Protein AF-A0A392RAS3-F1 (afdb_monomer_lite)

Foldseek 3Di:
DPPCPPPLVVVQQVVCVVAPVSVVLVVCVVVVNNPQWDQDPSRFIAGVNHGDGGPDPVSVVVVVVCQVPDPPNDDPPD

Sequence (78 aa):
MIAIENELMNEIMDLQKTDEEIQEKKKLIEIGKAPEFKLGPDNVLRCNERVCVPDNAELRKTILDEAHKSKLSIHPGT

Organism: NCBI:txid97028

Radius of gyration: 14.67 Å; chains: 1; bounding box: 35×30×36 Å

pLDDT: mean 82.02, std 12.57, range [34.75, 92.62]

Structure (mmCIF, N/CA/C/O backbone):
data_AF-A0A392RAS3-F1
#
_entry.id   AF-A0A392RAS3-F1
#
loop_
_atom_site.group_PDB
_atom_site.id
_atom_site.type_symbol
_atom_site.label_atom_id
_atom_site.label_alt_id
_atom_site.label_comp_id
_atom_site.label_asym_id
_atom_site.label_entity_id
_atom_site.label_seq_id
_atom_site.pdbx_PDB_ins_code
_atom_site.Cartn_x
_atom_site.Cartn_y
_atom_site.Cartn_z
_atom_site.occupancy
_atom_site.B_iso_or_equiv
_atom_site.auth_seq_id
_atom_site.auth_comp_id
_atom_site.auth_asym_id
_atom_site.auth_atom_id
_atom_site.pdbx_PDB_model_num
ATOM 1 N N . MET A 1 1 ? 16.519 -13.258 10.388 1.00 34.75 1 MET A N 1
ATOM 2 C CA . MET A 1 1 ? 15.318 -12.892 9.612 1.00 34.75 1 MET A CA 1
ATOM 3 C C . MET A 1 1 ? 15.648 -11.586 8.933 1.00 34.75 1 MET A C 1
ATOM 5 O O . MET A 1 1 ? 15.852 -10.608 9.636 1.00 34.75 1 MET A O 1
ATOM 9 N N . ILE A 1 2 ? 15.859 -11.589 7.617 1.00 35.47 2 ILE A N 1
ATOM 10 C CA . ILE A 1 2 ? 16.080 -10.333 6.898 1.00 35.47 2 ILE A CA 1
ATOM 11 C C . ILE A 1 2 ? 14.713 -9.660 6.878 1.00 35.47 2 ILE A C 1
ATOM 13 O O . ILE A 1 2 ? 13.802 -10.154 6.217 1.00 35.47 2 ILE A O 1
ATOM 17 N N . ALA A 1 3 ? 14.542 -8.622 7.693 1.00 41.75 3 ALA A N 1
ATOM 18 C CA . ALA A 1 3 ? 13.416 -7.721 7.550 1.00 41.75 3 ALA A CA 1
ATOM 19 C C . ALA A 1 3 ? 13.586 -7.074 6.177 1.00 41.75 3 ALA A C 1
ATOM 21 O O . ALA A 1 3 ? 14.417 -6.191 5.994 1.00 41.75 3 ALA A O 1
ATOM 22 N N . ILE A 1 4 ? 12.880 -7.602 5.180 1.00 48.09 4 ILE A N 1
ATOM 23 C CA . ILE A 1 4 ? 12.721 -6.921 3.904 1.00 48.09 4 ILE A CA 1
ATOM 24 C C . ILE A 1 4 ? 11.699 -5.815 4.175 1.00 48.09 4 ILE A C 1
ATOM 26 O O . ILE A 1 4 ? 10.535 -5.920 3.801 1.00 48.09 4 ILE A O 1
ATOM 30 N N . GLU A 1 5 ? 12.119 -4.778 4.898 1.00 52.75 5 GLU A N 1
ATOM 31 C CA . GLU A 1 5 ? 11.510 -3.464 4.740 1.00 52.75 5 GLU A CA 1
ATOM 32 C C . GLU A 1 5 ? 11.914 -3.021 3.336 1.00 52.75 5 GLU A C 1
ATOM 34 O O . GLU A 1 5 ? 13.005 -2.506 3.102 1.00 52.75 5 GLU A O 1
ATOM 39 N N . ASN A 1 6 ? 11.089 -3.406 2.361 1.00 67.50 6 ASN A N 1
ATOM 40 C CA . ASN A 1 6 ? 11.298 -3.040 0.974 1.00 67.50 6 ASN A CA 1
ATOM 41 C C . ASN A 1 6 ? 11.124 -1.520 0.886 1.00 67.50 6 ASN A C 1
ATOM 43 O O . ASN A 1 6 ? 10.120 -1.002 1.373 1.00 67.50 6 ASN A O 1
ATOM 47 N N . GLU A 1 7 ? 12.079 -0.816 0.284 1.00 79.31 7 GLU A N 1
ATOM 48 C CA . GLU A 1 7 ? 12.008 0.630 0.029 1.00 79.31 7 GLU A CA 1
ATOM 49 C C . GLU A 1 7 ? 10.657 1.019 -0.594 1.00 79.31 7 GLU A C 1
ATOM 51 O O . GLU A 1 7 ? 10.029 1.991 -0.178 1.00 79.31 7 GLU A O 1
ATOM 56 N N . LEU A 1 8 ? 10.131 0.143 -1.456 1.00 82.06 8 LEU A N 1
ATOM 57 C CA . LEU A 1 8 ? 8.803 0.244 -2.047 1.00 82.06 8 LEU A CA 1
ATOM 58 C C . LEU A 1 8 ? 7.664 0.285 -1.012 1.00 82.06 8 LEU A C 1
ATOM 60 O O . LEU A 1 8 ? 6.707 1.032 -1.176 1.00 82.06 8 LEU A O 1
ATOM 64 N N . MET A 1 9 ? 7.726 -0.516 0.055 1.00 82.81 9 MET A N 1
ATOM 65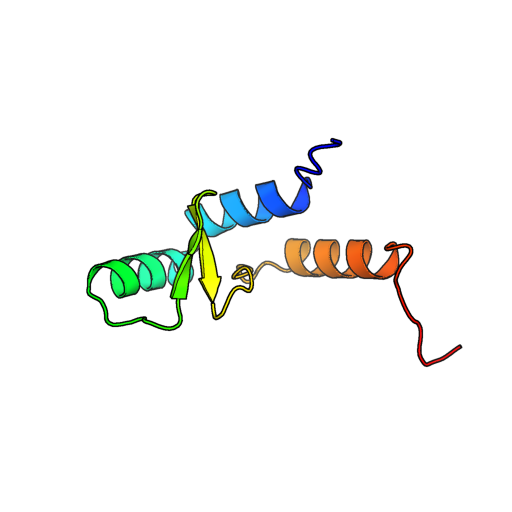 C CA . MET A 1 9 ? 6.692 -0.512 1.100 1.00 82.81 9 MET A CA 1
ATOM 66 C C . MET A 1 9 ? 6.718 0.781 1.917 1.00 82.81 9 MET A C 1
ATOM 68 O O . MET A 1 9 ? 5.654 1.284 2.280 1.00 82.81 9 MET A O 1
ATOM 72 N N . ASN A 1 10 ? 7.906 1.336 2.169 1.00 85.25 10 ASN A N 1
ATOM 73 C CA . ASN A 1 10 ? 8.041 2.636 2.826 1.00 85.25 10 ASN A CA 1
ATOM 74 C C . ASN A 1 10 ? 7.477 3.756 1.943 1.00 85.25 10 ASN A C 1
ATOM 76 O O . ASN A 1 10 ? 6.707 4.584 2.424 1.00 85.25 10 ASN A O 1
ATOM 80 N N . GLU A 1 11 ? 7.771 3.720 0.643 1.00 86.88 11 GLU A N 1
ATOM 81 C CA . GLU A 1 11 ? 7.235 4.670 -0.331 1.00 86.88 11 GLU A CA 1
ATOM 82 C C . GLU A 1 11 ? 5.701 4.596 -0.421 1.00 86.88 11 GLU A C 1
ATOM 84 O O . GLU A 1 11 ? 5.026 5.623 -0.338 1.00 86.88 11 GLU A O 1
ATOM 89 N N . ILE A 1 12 ? 5.125 3.386 -0.492 1.00 88.12 12 ILE A N 1
ATOM 90 C CA . ILE A 1 12 ? 3.666 3.194 -0.437 1.00 88.12 12 ILE A CA 1
ATOM 91 C C . ILE A 1 12 ? 3.107 3.803 0.850 1.00 88.12 12 ILE A C 1
ATOM 93 O O . ILE A 1 12 ? 2.122 4.538 0.800 1.00 88.12 12 ILE A O 1
ATOM 97 N N . MET A 1 13 ? 3.711 3.505 2.003 1.00 88.25 13 MET A N 1
ATOM 98 C CA . MET A 1 13 ? 3.240 3.997 3.296 1.00 88.25 13 MET A CA 1
ATOM 99 C C . MET A 1 13 ? 3.246 5.528 3.365 1.00 88.25 13 MET A C 1
ATOM 101 O O . MET A 1 13 ? 2.300 6.111 3.897 1.00 88.25 13 MET A O 1
ATOM 105 N N . ASP A 1 14 ? 4.278 6.182 2.839 1.00 88.25 14 ASP A N 1
ATOM 106 C CA . ASP A 1 14 ? 4.375 7.640 2.845 1.00 88.25 14 ASP A CA 1
ATOM 107 C C . ASP A 1 14 ? 3.392 8.287 1.868 1.00 88.25 14 ASP A C 1
ATOM 109 O O . ASP A 1 14 ? 2.671 9.209 2.252 1.00 88.25 14 ASP A O 1
ATOM 113 N N . LEU A 1 15 ? 3.253 7.743 0.659 1.00 89.00 15 LEU A N 1
ATOM 114 C CA . LEU A 1 15 ? 2.278 8.232 -0.317 1.00 89.00 15 LEU A CA 1
ATOM 115 C C . LEU A 1 15 ? 0.832 8.022 0.157 1.00 89.00 15 LEU A C 1
ATOM 117 O O . LEU A 1 15 ? -0.016 8.891 -0.031 1.00 89.00 15 LEU A O 1
ATOM 121 N N . GLN A 1 16 ? 0.545 6.924 0.863 1.00 89.81 16 GLN A N 1
ATOM 122 C CA . GLN A 1 16 ? -0.763 6.703 1.489 1.00 89.81 16 GLN A CA 1
ATOM 123 C C . GLN A 1 16 ? -1.115 7.744 2.564 1.00 89.81 16 GLN A C 1
ATOM 125 O O . GLN A 1 16 ? -2.290 7.886 2.912 1.00 89.81 16 GLN A O 1
ATOM 130 N N . LYS A 1 17 ? -0.129 8.429 3.159 1.00 86.81 17 LYS A N 1
ATOM 131 C CA . LYS A 1 17 ? -0.398 9.508 4.123 1.00 86.81 17 LYS A CA 1
ATOM 132 C C . LYS A 1 17 ? -0.841 10.781 3.417 1.00 86.81 17 LYS A C 1
ATOM 134 O O . LYS A 1 17 ? -1.583 11.549 4.019 1.00 86.81 17 LYS A O 1
ATOM 139 N N . THR A 1 18 ? -0.396 11.008 2.186 1.00 88.19 18 THR A N 1
ATOM 140 C CA . THR A 1 18 ? -0.705 12.217 1.409 1.00 88.19 18 THR A CA 1
ATOM 141 C C . THR A 1 18 ? -1.875 12.037 0.445 1.00 88.19 18 THR A C 1
ATOM 143 O O . THR A 1 18 ? -2.429 13.028 -0.012 1.00 88.19 18 THR A O 1
ATOM 146 N N . ASP A 1 19 ? -2.252 10.797 0.134 1.00 89.31 19 ASP A N 1
ATOM 147 C CA . ASP A 1 19 ? -3.348 10.476 -0.782 1.00 89.31 19 ASP A CA 1
ATOM 148 C C . ASP A 1 19 ? -4.726 10.741 -0.142 1.00 89.31 19 ASP A C 1
ATOM 150 O O . ASP A 1 19 ? -5.106 10.119 0.857 1.00 89.31 19 ASP A O 1
ATOM 154 N N . GLU A 1 20 ? -5.471 11.689 -0.716 1.00 89.12 20 GLU A N 1
ATOM 155 C CA . GLU A 1 20 ? -6.770 12.134 -0.202 1.00 89.12 20 GLU A CA 1
ATOM 156 C C . GLU A 1 20 ? -7.833 11.025 -0.254 1.00 89.12 20 GLU A C 1
ATOM 158 O O . GLU A 1 20 ? -8.578 10.848 0.712 1.00 89.12 20 GLU A O 1
ATOM 163 N N . GLU A 1 21 ? -7.867 10.220 -1.319 1.00 88.88 21 GLU A N 1
ATOM 164 C CA . GLU A 1 21 ? -8.841 9.134 -1.489 1.00 88.88 21 GLU A CA 1
ATOM 165 C C . GLU A 1 21 ? -8.623 8.032 -0.439 1.00 88.88 21 GLU A C 1
ATOM 167 O O . GLU A 1 21 ? -9.564 7.492 0.156 1.00 88.88 21 GLU A O 1
ATOM 172 N N . ILE A 1 22 ? -7.361 7.712 -0.156 1.00 88.75 22 ILE A N 1
ATOM 173 C CA . ILE A 1 22 ? -6.982 6.762 0.890 1.00 88.75 22 ILE A CA 1
ATOM 174 C C . ILE A 1 22 ? -7.321 7.314 2.275 1.00 88.75 22 ILE A C 1
ATOM 176 O O . ILE A 1 22 ? -7.800 6.556 3.127 1.00 88.75 22 ILE A O 1
ATOM 180 N N . GLN A 1 23 ? -7.132 8.613 2.519 1.00 89.94 23 GLN A N 1
ATOM 181 C CA . GLN A 1 23 ? -7.571 9.233 3.769 1.00 89.94 23 GLN A CA 1
ATOM 182 C C . GLN A 1 23 ? -9.096 9.202 3.935 1.00 89.94 23 GLN A C 1
ATOM 184 O O . GLN A 1 23 ? -9.583 8.919 5.031 1.00 89.94 23 GLN A O 1
ATOM 189 N N . GLU A 1 24 ? -9.865 9.445 2.874 1.00 90.25 24 GLU A N 1
ATOM 190 C CA . GLU A 1 24 ? -11.323 9.312 2.911 1.00 90.25 24 GLU A CA 1
ATOM 191 C C . GLU A 1 24 ? -11.744 7.877 3.231 1.00 90.25 24 GLU A C 1
ATOM 193 O O . GLU A 1 24 ? -12.563 7.658 4.125 1.00 90.25 24 GLU A O 1
ATOM 198 N N . LYS A 1 25 ? -11.114 6.881 2.599 1.00 89.56 25 LYS A N 1
ATOM 199 C CA . LYS A 1 25 ? -11.344 5.463 2.908 1.00 89.56 25 LYS A CA 1
ATOM 200 C C . LYS A 1 25 ? -11.021 5.121 4.363 1.00 89.56 25 LYS A C 1
ATOM 202 O O . LYS A 1 25 ? -11.777 4.374 4.982 1.00 89.56 25 LYS A O 1
ATOM 207 N N . LYS A 1 26 ? -9.963 5.695 4.947 1.00 88.62 26 LYS A N 1
ATOM 208 C CA . LYS A 1 26 ? -9.659 5.537 6.383 1.00 88.62 26 LYS A CA 1
ATOM 209 C C . LYS A 1 26 ? -10.798 6.062 7.263 1.00 88.62 26 LYS A C 1
ATOM 211 O O . LYS A 1 26 ? -11.236 5.344 8.157 1.00 88.62 26 LYS A O 1
ATOM 216 N N . LYS A 1 27 ? -11.361 7.233 6.951 1.00 90.56 27 LYS A N 1
ATOM 217 C CA . LYS A 1 27 ? -12.541 7.765 7.664 1.00 90.56 27 LYS A CA 1
ATOM 218 C C . LYS A 1 27 ? -13.765 6.858 7.496 1.00 90.56 27 LYS A C 1
ATOM 220 O O . LYS A 1 27 ? -14.523 6.660 8.443 1.00 90.56 27 LYS A O 1
ATOM 225 N N . LEU A 1 28 ? -13.959 6.272 6.308 1.00 90.31 28 LEU A N 1
ATOM 226 C CA . LEU A 1 28 ? -15.048 5.320 6.049 1.00 90.31 28 LEU A CA 1
ATOM 227 C C . LEU A 1 28 ? -14.918 4.026 6.873 1.00 90.31 28 LEU A C 1
ATOM 229 O O . LEU A 1 28 ? -15.940 3.452 7.264 1.00 90.31 28 LEU A O 1
ATOM 2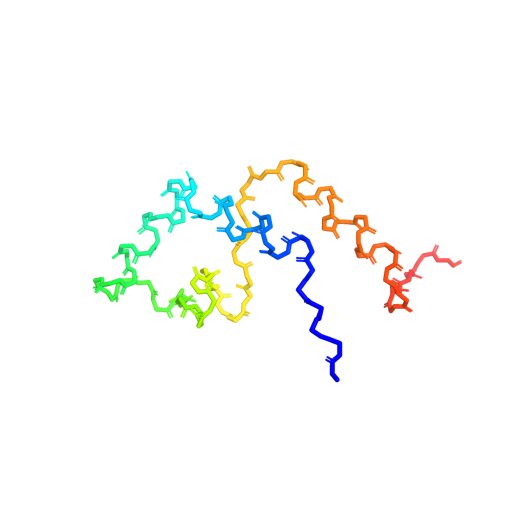33 N N . ILE A 1 29 ? -13.689 3.581 7.158 1.00 89.81 29 ILE A N 1
ATOM 234 C CA . ILE A 1 29 ? -13.424 2.455 8.066 1.00 89.81 29 ILE A CA 1
ATOM 235 C C . ILE A 1 29 ? -13.846 2.811 9.493 1.00 89.81 29 ILE A C 1
ATOM 237 O O . ILE A 1 29 ? -14.530 2.013 10.130 1.00 89.81 29 ILE A O 1
ATOM 241 N N . GLU A 1 30 ? -13.496 4.005 9.982 1.00 87.38 30 GLU A N 1
ATOM 242 C CA . GLU A 1 30 ? -13.833 4.443 11.348 1.00 87.38 30 GLU A CA 1
ATOM 243 C C . GLU A 1 30 ? -15.347 4.486 11.599 1.00 87.38 30 GLU A C 1
ATOM 245 O O . GLU A 1 30 ? -15.808 4.147 12.686 1.00 87.38 30 GLU A O 1
ATOM 250 N N . ILE A 1 31 ? -16.136 4.836 10.579 1.00 91.50 31 ILE A N 1
ATOM 251 C CA . ILE A 1 31 ? -17.607 4.838 10.654 1.00 91.50 31 ILE A CA 1
ATOM 252 C C . ILE A 1 31 ? -18.247 3.488 10.286 1.00 91.50 31 ILE A C 1
ATOM 254 O O . ILE A 1 31 ? -19.473 3.396 10.203 1.00 91.50 31 ILE A O 1
ATOM 258 N N . GLY A 1 32 ? -17.447 2.452 10.014 1.00 88.06 32 GLY A N 1
ATOM 259 C CA . GLY A 1 32 ? -17.925 1.102 9.699 1.00 88.06 32 GLY A CA 1
ATOM 260 C C . GLY A 1 32 ? -18.621 0.952 8.341 1.00 88.06 32 GLY A C 1
ATOM 261 O O . GLY A 1 32 ? -19.345 -0.020 8.137 1.00 88.06 32 GLY A O 1
ATOM 262 N N . LYS A 1 33 ? -18.426 1.889 7.402 1.00 90.19 33 LYS A N 1
ATOM 263 C CA . LYS A 1 33 ? -19.040 1.849 6.058 1.00 90.19 33 LYS A CA 1
ATOM 264 C C . LYS A 1 33 ? -18.177 1.170 4.991 1.00 90.19 33 LYS A C 1
ATOM 266 O O . LYS A 1 33 ? -18.631 1.021 3.862 1.00 90.19 33 LYS A O 1
ATOM 271 N N . ALA A 1 34 ? -16.961 0.763 5.342 1.00 86.25 34 ALA A N 1
ATOM 272 C CA . ALA A 1 34 ? -15.973 0.194 4.429 1.00 86.25 34 ALA A CA 1
ATOM 273 C C . ALA A 1 34 ? -15.413 -1.144 4.967 1.00 86.25 34 ALA A C 1
ATOM 275 O O . ALA A 1 34 ? -14.240 -1.210 5.329 1.00 86.25 34 ALA A O 1
ATOM 276 N N . PRO A 1 35 ? -16.227 -2.217 5.062 1.00 85.88 35 PRO A N 1
ATOM 277 C CA . PRO A 1 35 ? -15.818 -3.486 5.681 1.00 85.88 35 PRO A CA 1
ATOM 278 C C . PRO A 1 35 ? -14.741 -4.250 4.892 1.00 85.88 35 PRO A C 1
ATOM 280 O O . PRO A 1 35 ? -14.024 -5.079 5.457 1.00 85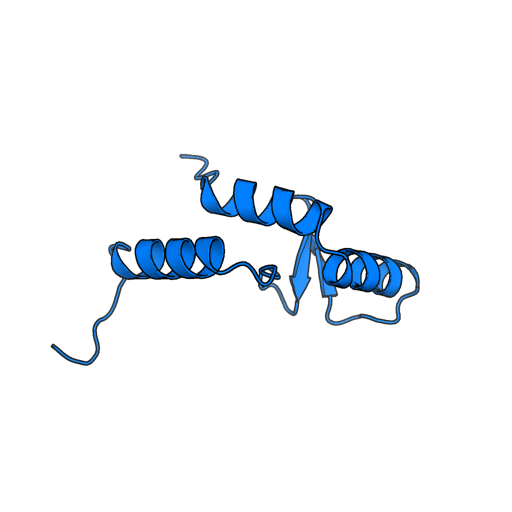.88 35 PRO A O 1
ATOM 283 N N . GLU A 1 36 ? -14.625 -3.983 3.590 1.00 89.44 36 GLU A N 1
ATOM 284 C CA . GLU A 1 36 ? -13.589 -4.543 2.711 1.00 89.44 36 GLU A CA 1
ATOM 285 C C . GLU A 1 36 ? -12.195 -3.946 2.969 1.00 89.44 36 GLU A C 1
ATOM 287 O O . GLU A 1 36 ? -11.180 -4.582 2.663 1.00 89.44 36 GLU A O 1
ATOM 292 N N . PHE A 1 37 ? -12.145 -2.749 3.562 1.00 90.75 37 PHE A N 1
ATOM 293 C CA . PHE A 1 37 ? -10.920 -2.035 3.879 1.00 90.75 37 PHE A CA 1
ATOM 294 C C . PHE A 1 37 ? -10.545 -2.225 5.349 1.00 90.75 37 PHE A C 1
ATOM 296 O O . PHE A 1 37 ? -11.382 -2.184 6.250 1.00 90.75 37 PHE A O 1
ATOM 303 N N . LYS A 1 38 ? -9.254 -2.426 5.606 1.00 91.38 38 LYS A N 1
ATOM 304 C CA . LYS A 1 38 ? -8.694 -2.582 6.950 1.00 91.38 38 LYS A CA 1
ATOM 305 C C . LYS A 1 38 ? -7.366 -1.851 7.046 1.00 91.38 38 LYS A C 1
ATOM 307 O O . LYS A 1 38 ? -6.591 -1.837 6.091 1.00 91.38 38 LYS A O 1
ATOM 312 N N . LEU A 1 39 ? -7.095 -1.271 8.210 1.00 89.94 39 LEU A N 1
ATOM 313 C CA . LEU A 1 39 ? -5.782 -0.718 8.518 1.00 89.94 39 LEU A CA 1
ATOM 314 C C . LEU A 1 39 ? -4.897 -1.832 9.092 1.00 89.94 39 LEU A C 1
ATOM 316 O O . LEU A 1 39 ? -5.291 -2.513 10.040 1.00 89.94 39 LEU A O 1
ATOM 320 N N . GLY A 1 40 ? -3.735 -2.055 8.483 1.00 86.62 40 GLY A N 1
ATOM 321 C CA . GLY A 1 40 ? -2.737 -2.996 8.983 1.00 86.62 40 GLY A CA 1
ATOM 322 C C . GLY A 1 40 ? -1.981 -2.467 10.213 1.00 86.62 40 GLY A C 1
ATOM 323 O O . GLY A 1 40 ? -2.079 -1.282 10.540 1.00 86.62 40 GLY A O 1
ATOM 324 N N . PRO A 1 41 ? -1.194 -3.323 10.895 1.00 84.88 41 PRO A N 1
ATOM 325 C CA . PRO A 1 41 ? -0.355 -2.919 12.034 1.00 84.88 41 PRO A CA 1
ATOM 326 C C . PRO A 1 41 ? 0.744 -1.911 11.649 1.00 84.88 41 PRO A C 1
ATOM 328 O O . PRO A 1 41 ? 1.267 -1.193 12.492 1.00 84.88 41 PRO A O 1
ATOM 331 N N . ASP A 1 42 ? 1.067 -1.852 10.363 1.00 83.50 42 ASP A N 1
ATOM 332 C CA . ASP A 1 42 ? 1.979 -0.935 9.685 1.00 83.50 42 ASP A CA 1
ATOM 333 C C . ASP A 1 42 ? 1.317 0.404 9.296 1.00 83.50 42 ASP A C 1
ATOM 335 O O . ASP A 1 42 ? 1.922 1.210 8.600 1.00 83.50 42 ASP A O 1
ATOM 339 N N . ASN A 1 43 ? 0.074 0.666 9.723 1.00 85.44 43 ASN A N 1
ATOM 340 C CA . ASN A 1 43 ? -0.738 1.820 9.296 1.00 85.44 43 ASN A CA 1
ATOM 341 C C . ASN A 1 43 ? -1.000 1.893 7.779 1.00 85.44 43 ASN A C 1
ATOM 343 O O . ASN A 1 43 ? -1.420 2.935 7.258 1.00 85.44 43 ASN A O 1
ATOM 347 N N . VAL A 1 44 ? -0.812 0.775 7.076 1.00 89.25 44 VAL A N 1
ATOM 348 C CA . VAL A 1 44 ? -1.071 0.649 5.643 1.00 89.25 44 VAL A CA 1
ATOM 349 C C . VAL A 1 44 ? -2.518 0.220 5.426 1.00 89.25 44 VAL A C 1
ATOM 351 O O . VAL A 1 44 ? -2.998 -0.754 6.012 1.00 89.25 44 VAL A O 1
ATOM 354 N N . LEU A 1 45 ? -3.230 0.945 4.565 1.00 91.94 45 LEU A N 1
ATOM 355 C CA . LEU A 1 45 ? -4.573 0.586 4.131 1.00 91.94 45 LEU A CA 1
ATOM 356 C C . LEU A 1 45 ? -4.512 -0.660 3.244 1.00 91.94 45 LEU A C 1
ATOM 358 O O . LEU A 1 45 ? -3.756 -0.701 2.268 1.00 91.94 45 LEU A O 1
ATOM 362 N N . ARG A 1 46 ? -5.335 -1.659 3.567 1.00 92.62 46 ARG A N 1
ATOM 363 C CA . ARG A 1 46 ? -5.467 -2.900 2.805 1.00 92.62 46 ARG A CA 1
ATOM 364 C C . ARG A 1 46 ? -6.920 -3.146 2.419 1.00 92.62 46 ARG A C 1
ATOM 366 O O . ARG A 1 46 ? -7.804 -3.014 3.258 1.00 92.62 46 ARG A O 1
ATOM 373 N N . CYS A 1 47 ? -7.159 -3.541 1.175 1.00 91.25 47 CYS A N 1
ATOM 374 C CA . CYS A 1 47 ? -8.453 -4.003 0.678 1.00 91.25 47 CYS A CA 1
ATOM 375 C C . CYS A 1 47 ? -8.384 -5.515 0.467 1.00 91.25 47 CYS A C 1
ATOM 377 O O . CYS A 1 47 ? -7.551 -5.983 -0.310 1.00 91.25 47 CYS A O 1
ATOM 379 N N . ASN A 1 48 ? -9.217 -6.289 1.169 1.00 88.25 48 ASN A N 1
ATOM 380 C CA . ASN A 1 48 ? -9.203 -7.759 1.098 1.00 88.25 48 ASN A CA 1
ATOM 381 C C . ASN A 1 48 ? -7.782 -8.354 1.226 1.00 88.25 48 ASN A C 1
ATOM 383 O O . ASN A 1 48 ? -7.341 -9.131 0.384 1.00 88.25 48 ASN A O 1
ATOM 387 N N . GLU A 1 49 ? -7.041 -7.921 2.253 1.00 87.44 49 GLU A N 1
ATOM 388 C CA . GLU A 1 49 ? -5.648 -8.324 2.549 1.00 87.44 49 GLU A CA 1
ATOM 389 C C . GLU A 1 49 ? -4.572 -7.823 1.567 1.00 87.44 49 GLU A C 1
ATOM 391 O O . GLU A 1 49 ? -3.382 -8.015 1.814 1.00 87.44 49 GLU A O 1
ATOM 396 N N . ARG A 1 50 ? -4.947 -7.108 0.501 1.00 89.50 50 ARG A N 1
ATOM 397 C CA . ARG A 1 50 ? -4.012 -6.510 -0.465 1.00 89.50 50 ARG A CA 1
ATOM 398 C C . ARG A 1 50 ? -3.728 -5.057 -0.124 1.00 89.50 50 ARG A C 1
ATOM 400 O O . ARG A 1 50 ? -4.645 -4.323 0.225 1.00 89.50 50 ARG A O 1
ATOM 407 N N . VAL A 1 51 ? -2.478 -4.629 -0.257 1.00 89.44 51 VAL A N 1
ATOM 408 C CA . VAL A 1 51 ? -2.073 -3.234 -0.027 1.00 89.44 51 VAL A CA 1
ATOM 409 C C . VAL A 1 51 ? -2.733 -2.312 -1.054 1.00 89.44 51 VAL A C 1
ATOM 411 O O . VAL A 1 51 ? -2.672 -2.575 -2.254 1.00 89.44 51 VAL A O 1
ATOM 414 N N . CYS A 1 52 ? -3.364 -1.234 -0.586 1.00 90.06 52 CYS A N 1
ATOM 415 C CA . CYS A 1 52 ? -3.868 -0.181 -1.462 1.00 90.06 52 CYS A CA 1
ATOM 416 C C . CYS A 1 52 ? -2.688 0.634 -2.001 1.00 90.06 52 CYS A C 1
ATOM 418 O O . CYS A 1 52 ? -1.968 1.269 -1.239 1.00 90.06 52 CYS A O 1
ATOM 420 N N . VAL A 1 53 ? -2.472 0.625 -3.307 1.00 88.19 53 VAL A N 1
ATOM 421 C CA . VAL A 1 53 ? -1.403 1.414 -3.925 1.00 88.19 53 VAL A CA 1
ATOM 422 C C . VAL A 1 53 ? -2.011 2.745 -4.386 1.00 88.19 53 VAL A C 1
ATOM 424 O O . VAL A 1 53 ? -2.984 2.694 -5.139 1.00 88.19 53 VAL A O 1
ATOM 427 N N . PRO A 1 54 ? -1.507 3.906 -3.926 1.00 87.12 54 PRO A N 1
ATOM 428 C CA . PRO A 1 54 ? -1.957 5.207 -4.422 1.00 87.12 54 PRO A CA 1
ATOM 429 C C . PRO A 1 54 ? -1.640 5.359 -5.916 1.00 87.12 54 PRO A C 1
ATOM 431 O O . PRO A 1 54 ? -0.700 4.735 -6.420 1.00 87.12 54 PRO A O 1
ATOM 434 N N . ASP A 1 55 ? -2.418 6.170 -6.639 1.00 84.25 55 ASP A N 1
ATOM 435 C CA . ASP A 1 55 ? -2.241 6.343 -8.088 1.00 84.25 55 ASP A CA 1
ATOM 436 C C . ASP A 1 55 ? -1.027 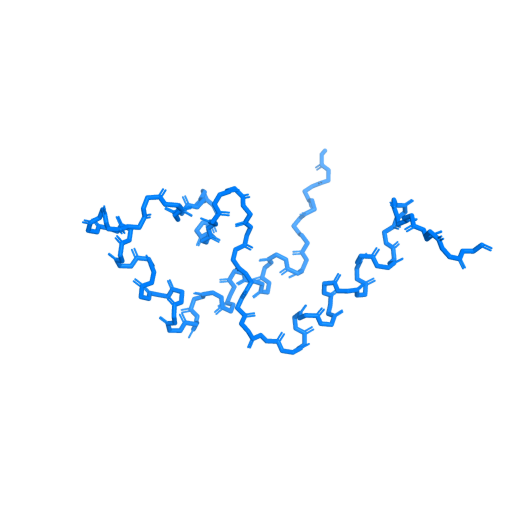7.231 -8.400 1.00 84.25 55 ASP A C 1
ATOM 438 O O . ASP A 1 55 ? -1.125 8.431 -8.647 1.00 84.25 55 ASP A O 1
ATOM 442 N N . ASN A 1 56 ? 0.155 6.620 -8.348 1.00 85.69 56 ASN A N 1
ATOM 443 C CA . ASN A 1 56 ? 1.428 7.243 -8.672 1.00 85.69 56 ASN A CA 1
ATOM 444 C C . ASN A 1 56 ? 2.124 6.448 -9.791 1.00 85.69 56 ASN A C 1
ATOM 446 O O . ASN A 1 56 ? 2.344 5.236 -9.693 1.00 85.69 56 ASN A O 1
ATOM 450 N N . ALA A 1 57 ? 2.468 7.140 -10.880 1.00 85.50 57 ALA A N 1
ATOM 451 C CA . ALA A 1 57 ? 3.072 6.524 -12.060 1.00 85.50 57 ALA A CA 1
ATOM 452 C C . ALA A 1 57 ? 4.473 5.948 -11.789 1.00 85.50 57 ALA A C 1
ATOM 454 O O . ALA A 1 57 ? 4.812 4.895 -12.334 1.00 85.50 57 ALA A O 1
ATOM 455 N N . GLU A 1 58 ? 5.269 6.607 -10.945 1.00 85.88 58 GLU A N 1
ATOM 456 C CA . GLU A 1 58 ? 6.595 6.134 -10.536 1.00 85.88 58 GLU A CA 1
ATOM 457 C C . GLU A 1 58 ? 6.465 4.877 -9.683 1.00 85.88 58 GLU A C 1
ATOM 459 O O . GLU A 1 58 ? 7.098 3.867 -9.978 1.00 85.88 58 GLU A O 1
ATOM 464 N N . LEU A 1 59 ? 5.535 4.877 -8.730 1.00 85.44 59 LEU A N 1
ATOM 465 C CA . LEU A 1 59 ? 5.271 3.729 -7.872 1.00 85.44 59 LEU A CA 1
ATOM 466 C C . LEU A 1 59 ? 4.812 2.504 -8.671 1.00 85.44 59 LEU A C 1
ATOM 468 O O . LEU A 1 59 ? 5.302 1.392 -8.470 1.00 85.44 59 LEU A O 1
ATOM 472 N N . ARG A 1 60 ? 3.910 2.704 -9.641 1.00 85.75 60 ARG A N 1
ATOM 473 C CA . ARG A 1 60 ? 3.492 1.646 -10.572 1.00 85.75 60 ARG A CA 1
ATOM 474 C C . ARG A 1 60 ? 4.674 1.086 -11.356 1.00 85.75 60 ARG A C 1
ATOM 476 O O . ARG A 1 60 ? 4.748 -0.127 -11.540 1.00 85.75 60 ARG A O 1
ATOM 483 N N . LYS A 1 61 ? 5.590 1.944 -11.809 1.00 85.81 61 LYS A N 1
ATOM 484 C CA . LYS A 1 61 ? 6.802 1.515 -12.512 1.00 85.81 61 LYS A CA 1
ATOM 485 C C . LYS A 1 61 ? 7.720 0.712 -11.590 1.00 85.81 61 LYS A C 1
ATOM 487 O O . LYS A 1 61 ? 8.127 -0.376 -11.981 1.00 85.81 61 LYS A O 1
ATOM 492 N N . THR A 1 62 ? 7.974 1.182 -10.372 1.00 85.69 62 THR A N 1
ATOM 493 C CA . THR A 1 62 ? 8.798 0.471 -9.383 1.00 85.69 62 THR A CA 1
ATOM 494 C C . THR A 1 62 ? 8.216 -0.906 -9.067 1.00 85.69 62 THR A C 1
ATOM 496 O O . THR A 1 62 ? 8.943 -1.894 -9.084 1.00 85.69 62 THR A O 1
ATOM 499 N N . ILE A 1 63 ? 6.896 -1.014 -8.874 1.00 84.62 63 ILE A N 1
ATOM 500 C CA . ILE A 1 63 ? 6.218 -2.302 -8.650 1.00 84.62 63 ILE A CA 1
ATOM 501 C C . ILE A 1 63 ? 6.434 -3.260 -9.830 1.00 84.62 63 ILE A C 1
ATOM 503 O O . ILE A 1 63 ? 6.719 -4.439 -9.619 1.00 84.62 63 ILE A O 1
ATOM 507 N N . LEU A 1 64 ? 6.296 -2.774 -11.068 1.00 83.75 64 LEU A N 1
ATOM 508 C CA . LEU A 1 64 ? 6.502 -3.588 -12.270 1.00 83.75 64 LEU A CA 1
ATOM 509 C C . LEU A 1 64 ? 7.964 -4.023 -12.424 1.00 83.75 64 LEU A C 1
ATOM 511 O O . LEU A 1 64 ? 8.224 -5.192 -12.713 1.00 83.75 64 LEU A O 1
ATOM 515 N N . ASP A 1 65 ? 8.907 -3.112 -12.189 1.00 83.62 65 ASP A N 1
ATOM 516 C CA . ASP A 1 65 ? 10.342 -3.390 -12.257 1.00 83.62 65 ASP A CA 1
ATOM 517 C C . ASP A 1 65 ? 10.751 -4.431 -11.203 1.00 83.62 65 ASP A C 1
ATOM 519 O O . ASP A 1 65 ? 11.468 -5.383 -11.520 1.00 83.62 65 ASP A O 1
ATOM 523 N N . GLU A 1 66 ? 10.257 -4.307 -9.969 1.00 81.56 66 GLU A N 1
ATOM 524 C CA . GLU A 1 66 ? 10.483 -5.293 -8.908 1.00 81.56 66 GLU A CA 1
ATOM 525 C C . GLU A 1 66 ? 9.842 -6.650 -9.243 1.00 81.56 66 GLU A C 1
ATOM 527 O O . GLU A 1 66 ? 10.470 -7.698 -9.066 1.00 81.56 66 GLU A O 1
ATOM 532 N N . ALA A 1 67 ? 8.628 -6.661 -9.804 1.00 81.25 67 ALA A N 1
ATOM 533 C CA . ALA A 1 67 ? 7.967 -7.892 -10.240 1.00 81.25 67 ALA A CA 1
ATOM 534 C C . ALA A 1 67 ? 8.738 -8.603 -11.368 1.00 81.25 67 ALA A C 1
ATOM 536 O O . ALA A 1 67 ? 8.844 -9.832 -11.366 1.00 81.25 67 ALA A O 1
ATOM 537 N N . HIS A 1 68 ? 9.317 -7.84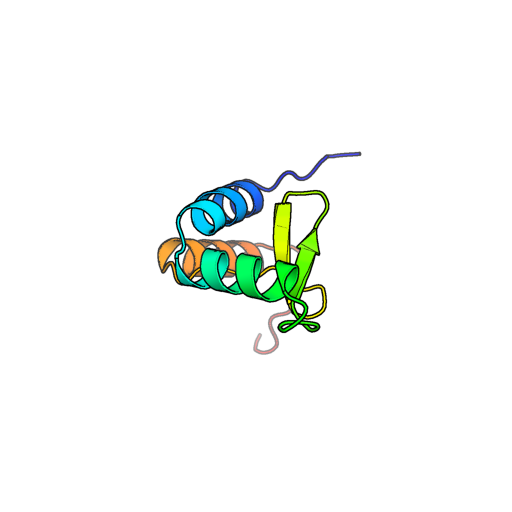9 -12.305 1.00 79.25 68 HIS A N 1
ATOM 538 C CA . HIS A 1 68 ? 10.145 -8.385 -13.387 1.00 79.25 68 HIS A CA 1
ATOM 539 C C . 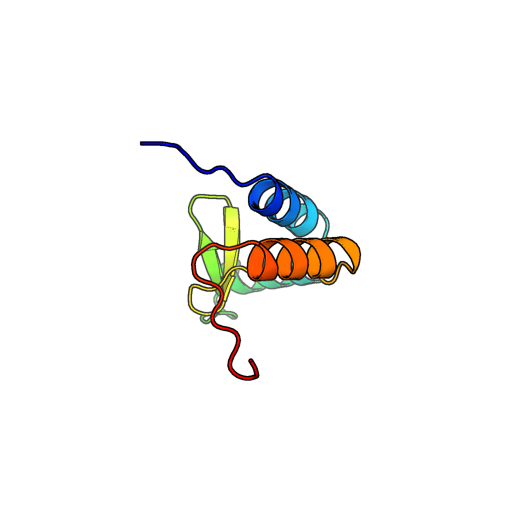HIS A 1 68 ? 11.489 -8.932 -12.888 1.00 79.25 68 HIS A C 1
ATOM 541 O O . HIS A 1 68 ? 11.948 -9.961 -13.381 1.00 79.25 68 HIS A O 1
ATOM 547 N N . LYS A 1 69 ? 12.119 -8.273 -11.907 1.00 76.25 69 LYS A N 1
ATOM 548 C CA . LYS A 1 69 ? 13.401 -8.701 -11.314 1.00 76.25 69 LYS A CA 1
ATOM 549 C C . LYS A 1 69 ? 13.257 -9.851 -10.318 1.00 76.25 69 LYS A C 1
ATOM 551 O O . LYS A 1 69 ? 14.255 -10.485 -9.965 1.00 76.25 69 LYS A O 1
ATOM 556 N N . SER A 1 70 ? 12.044 -10.114 -9.835 1.00 74.88 70 SER A N 1
ATOM 557 C CA . SER A 1 70 ? 11.792 -11.184 -8.877 1.00 74.88 70 SER A CA 1
ATOM 558 C C . SER A 1 70 ? 12.244 -12.536 -9.431 1.00 74.88 70 SER A C 1
ATOM 560 O O . SER A 1 70 ? 11.856 -12.947 -10.523 1.00 74.88 70 SER A O 1
ATOM 562 N N . LYS A 1 71 ? 13.015 -13.286 -8.633 1.00 69.12 71 LYS A N 1
ATOM 563 C CA . LYS A 1 71 ? 13.465 -14.653 -8.966 1.00 69.12 71 LYS A CA 1
ATOM 564 C C . LYS A 1 71 ? 12.311 -15.644 -9.170 1.00 69.12 71 LYS A C 1
ATOM 566 O O . LYS A 1 71 ? 12.545 -16.754 -9.635 1.00 69.12 71 LYS A O 1
ATOM 571 N N . LEU A 1 72 ? 11.094 -15.256 -8.786 1.00 70.31 72 LEU A N 1
ATOM 572 C CA . LEU A 1 72 ? 9.862 -16.026 -8.955 1.00 70.31 72 LEU A CA 1
ATOM 573 C C . LEU A 1 72 ? 9.012 -15.527 -10.136 1.00 70.31 72 LEU A C 1
ATOM 575 O O . LEU A 1 72 ? 7.857 -15.927 -10.263 1.00 70.31 72 LEU A O 1
ATOM 579 N N . SER A 1 73 ? 9.550 -14.644 -10.982 1.00 68.94 73 SER A N 1
ATOM 580 C CA . SER A 1 73 ? 8.870 -14.186 -12.191 1.00 68.94 73 SER A CA 1
ATOM 581 C C . SER A 1 73 ? 8.711 -15.347 -13.177 1.00 68.94 73 SER A C 1
ATOM 583 O O . SER A 1 73 ? 9.694 -15.914 -13.655 1.00 68.94 73 SER A O 1
ATOM 585 N N . ILE A 1 74 ? 7.464 -15.720 -13.472 1.00 73.38 74 ILE A N 1
ATOM 586 C CA . ILE A 1 74 ? 7.125 -16.705 -14.503 1.00 73.38 74 ILE A CA 1
ATOM 587 C C . ILE A 1 74 ? 6.793 -15.920 -15.770 1.00 73.38 74 ILE A C 1
ATOM 589 O O . ILE A 1 74 ? 5.830 -15.157 -15.780 1.00 73.38 74 ILE A O 1
ATOM 593 N N . HIS A 1 75 ? 7.581 -16.103 -16.829 1.00 74.38 75 HIS A N 1
ATOM 594 C CA . HIS A 1 75 ? 7.304 -15.543 -18.153 1.00 74.38 75 HIS A CA 1
ATOM 595 C C . HIS A 1 75 ? 6.526 -16.572 -18.989 1.00 74.38 75 HIS A C 1
ATOM 597 O O . HIS A 1 75 ? 7.139 -17.503 -19.507 1.00 74.38 75 HIS A O 1
ATOM 603 N N . PRO A 1 76 ? 5.195 -16.440 -19.153 1.00 76.00 76 PRO A N 1
ATOM 604 C CA . PRO A 1 76 ? 4.393 -17.392 -19.927 1.00 76.00 76 PRO A CA 1
ATOM 605 C C . PRO A 1 76 ? 4.593 -17.279 -21.451 1.00 76.00 76 PRO A C 1
ATOM 607 O O . PRO A 1 76 ? 3.888 -17.946 -22.201 1.00 76.00 76 PRO A O 1
ATOM 610 N N . GLY A 1 77 ? 5.509 -16.419 -21.910 1.00 64.69 77 GLY A N 1
ATOM 611 C CA . GLY A 1 77 ? 5.746 -16.115 -23.324 1.00 64.69 77 GLY A CA 1
ATOM 612 C C . GLY A 1 77 ? 7.198 -16.266 -23.784 1.00 64.69 77 GLY A C 1
ATOM 613 O O . GLY A 1 77 ? 7.558 -15.634 -24.774 1.00 64.69 77 GLY A O 1
ATOM 614 N N . THR A 1 78 ? 8.019 -17.046 -23.075 1.00 54.84 78 THR A N 1
ATOM 615 C CA . THR A 1 78 ? 9.305 -17.537 -23.609 1.00 54.84 78 THR A CA 1
ATOM 616 C C . THR A 1 78 ? 9.078 -18.868 -24.308 1.00 54.84 78 THR A C 1
ATOM 618 O O . THR A 1 78 ? 9.601 -19.035 -25.430 1.00 54.84 78 THR A O 1
#

Secondary structure (DSSP, 8-state):
------HHHHHHHHHHHH-HHHHHHHHHHHTT--TTEEE-TTS-EEETTEEPPPS-HHHHHHHHHHHHH-TT---TT-